Protein AF-A0A7S2RBJ2-F1 (afdb_monomer_lite)

Secondary structure (DSSP, 8-state):
---EEEE-SS-GGG--GGGGTT--EEEEE-GGGSEEEEEEEPSS-TTSEEEE--HHHHHHHSTT--TTT--EEES-GGGGTTS-GGGEEE-PPP-TTS-TTS---SB-TTSPBP-

Sequence (115 aa):
HYEVAVWSCGKAVNMEMDLFDGRRLAAVLHQDHSTSLWPRRSVVSAEKPLFLKELTKLWTLLPSYNAKNTMLIDNHEEKFERNPPEACLVVPTWDTAMPRAEKDTCLAPDGELRK

InterPro domains:
  IPR004274 FCP1 homology domain [PF03031] (2-107)
  IPR023214 HAD superfamily [G3DSA:3.40.50.1000] (1-115)

Structure (mmCIF, N/CA/C/O backbone):
data_AF-A0A7S2RBJ2-F1
#
_entry.id   AF-A0A7S2RBJ2-F1
#
loop_
_atom_site.group_PDB
_atom_site.id
_atom_site.type_symbol
_atom_site.label_atom_id
_atom_site.label_alt_id
_atom_site.label_comp_id
_atom_site.label_asym_id
_atom_site.label_entity_id
_atom_site.label_seq_id
_atom_site.pdbx_PDB_ins_code
_atom_site.Cartn_x
_atom_site.Cartn_y
_atom_site.Cartn_z
_atom_site.occupancy
_atom_site.B_iso_or_equiv
_atom_site.auth_seq_id
_atom_site.auth_comp_id
_atom_site.auth_asym_id
_atom_site.auth_atom_id
_atom_site.pdbx_PDB_model_num
ATOM 1 N N . HIS A 1 1 ? -3.186 -6.086 18.206 1.00 80.31 1 HIS A N 1
ATOM 2 C CA . HIS A 1 1 ? -4.001 -6.650 17.110 1.00 80.31 1 HIS A CA 1
ATOM 3 C C . HIS A 1 1 ? -4.127 -5.596 16.018 1.00 80.31 1 HIS A C 1
ATOM 5 O O . HIS A 1 1 ? -4.264 -4.432 16.373 1.00 80.31 1 HIS A O 1
ATOM 11 N N . TYR A 1 2 ? -4.021 -5.984 14.743 1.00 90.38 2 TYR A N 1
ATOM 12 C CA . TYR A 1 2 ? -4.114 -5.086 13.582 1.00 90.38 2 TYR A CA 1
ATOM 13 C C . TYR A 1 2 ? -5.329 -5.451 12.728 1.00 90.38 2 TYR A C 1
ATOM 15 O O . TYR A 1 2 ? -5.651 -6.631 12.592 1.00 90.38 2 TYR A O 1
ATOM 23 N N . GLU A 1 3 ? -5.960 -4.449 12.124 1.00 94.31 3 GLU A N 1
ATOM 24 C CA . GLU A 1 3 ? -6.812 -4.654 10.953 1.00 94.31 3 GLU A CA 1
ATOM 25 C C . GLU A 1 3 ? -5.920 -4.762 9.712 1.00 94.31 3 GLU A C 1
ATOM 27 O O . GLU A 1 3 ? -4.898 -4.082 9.613 1.00 94.31 3 GLU A O 1
ATOM 32 N N . VAL A 1 4 ? -6.272 -5.651 8.782 1.00 93.69 4 VAL A N 1
ATOM 33 C CA . VAL A 1 4 ? -5.403 -5.994 7.649 1.00 93.69 4 VAL A CA 1
ATOM 34 C C . VAL A 1 4 ? -5.945 -5.372 6.373 1.00 93.69 4 VAL A C 1
ATOM 36 O O . VAL A 1 4 ? -7.112 -5.552 6.035 1.00 93.69 4 VAL A O 1
ATOM 39 N N . ALA A 1 5 ? -5.085 -4.675 5.641 1.00 96.12 5 ALA A N 1
ATOM 40 C CA . ALA A 1 5 ? -5.342 -4.234 4.278 1.00 96.12 5 ALA A CA 1
ATOM 41 C C . ALA A 1 5 ? -4.305 -4.851 3.338 1.00 96.12 5 ALA A C 1
ATOM 43 O O . ALA A 1 5 ? -3.157 -5.074 3.720 1.00 96.12 5 ALA A O 1
ATOM 44 N N . VAL A 1 6 ? -4.709 -5.100 2.097 1.00 96.12 6 VAL A N 1
ATOM 45 C CA . VAL A 1 6 ? -3.818 -5.574 1.035 1.00 96.12 6 VAL A CA 1
ATOM 46 C C . VAL A 1 6 ? -3.576 -4.438 0.062 1.00 96.12 6 VAL A C 1
ATOM 48 O O . VAL A 1 6 ? -4.519 -3.779 -0.362 1.00 96.12 6 VAL A O 1
ATOM 51 N N . TRP A 1 7 ? -2.318 -4.232 -0.323 1.00 97.25 7 TRP A N 1
ATOM 52 C CA . TRP A 1 7 ? -1.954 -3.275 -1.361 1.00 97.25 7 TRP A CA 1
ATOM 53 C C . TRP A 1 7 ? -0.995 -3.921 -2.353 1.00 97.25 7 TRP A C 1
ATOM 55 O O . TRP A 1 7 ? 0.180 -4.107 -2.048 1.00 97.25 7 TRP A O 1
ATOM 65 N N . SER A 1 8 ? -1.477 -4.253 -3.549 1.00 94.12 8 SER A N 1
ATOM 66 C CA . SER A 1 8 ? -0.657 -4.828 -4.619 1.00 94.12 8 SER A CA 1
ATOM 67 C C . SER A 1 8 ? -0.082 -3.752 -5.543 1.00 94.12 8 SER A C 1
ATOM 69 O O . SER A 1 8 ? -0.732 -2.747 -5.825 1.00 94.12 8 SER A O 1
ATOM 71 N N . CYS A 1 9 ? 1.130 -3.979 -6.058 1.00 90.50 9 CYS A N 1
ATOM 72 C CA . CYS A 1 9 ? 1.659 -3.224 -7.203 1.00 90.50 9 CYS A CA 1
ATOM 73 C C . CYS A 1 9 ? 1.088 -3.728 -8.541 1.00 90.50 9 CYS A C 1
ATOM 75 O O . CYS A 1 9 ? 1.344 -3.124 -9.578 1.00 90.50 9 CYS A O 1
ATOM 77 N N . GLY A 1 10 ? 0.355 -4.844 -8.535 1.00 90.56 10 GLY A N 1
ATOM 78 C CA . GLY A 1 10 ? -0.363 -5.363 -9.692 1.00 90.56 10 GLY A CA 1
ATOM 79 C C . GLY A 1 10 ? -1.716 -4.681 -9.892 1.00 90.56 10 GLY A C 1
ATOM 80 O O . GLY A 1 10 ? -2.230 -3.987 -9.014 1.00 90.56 10 GLY A O 1
ATOM 81 N N . LYS A 1 11 ? -2.308 -4.896 -11.068 1.00 92.75 11 LYS A N 1
ATOM 82 C CA . LYS A 1 11 ? -3.694 -4.503 -11.353 1.00 92.75 11 LYS A CA 1
ATOM 83 C C . LYS A 1 11 ? -4.663 -5.380 -10.560 1.00 92.75 11 LYS A C 1
ATOM 85 O O . LYS A 1 11 ? -4.346 -6.537 -10.298 1.00 92.75 11 LYS A O 1
ATOM 90 N N . ALA A 1 12 ? -5.859 -4.863 -10.277 1.00 94.31 12 ALA A N 1
ATOM 91 C CA . ALA A 1 12 ? -6.902 -5.595 -9.551 1.00 94.31 12 ALA A CA 1
ATOM 92 C C . ALA A 1 12 ? -7.197 -6.980 -10.156 1.00 94.31 12 ALA A C 1
ATOM 94 O O . ALA A 1 12 ? -7.302 -7.961 -9.434 1.00 94.31 12 ALA A O 1
ATOM 95 N N . VAL A 1 13 ? -7.237 -7.074 -11.490 1.00 93.75 13 VAL A N 1
ATOM 96 C CA . VAL A 1 13 ? -7.496 -8.328 -12.226 1.00 93.75 13 VAL A CA 1
ATOM 97 C C . VAL A 1 13 ? -6.432 -9.414 -12.032 1.00 93.75 13 VAL A C 1
ATOM 99 O O . VAL A 1 13 ? -6.694 -10.567 -12.342 1.00 93.75 13 VAL A O 1
ATOM 102 N N . ASN A 1 14 ? -5.243 -9.057 -11.538 1.00 93.19 14 ASN A N 1
ATOM 103 C CA . ASN A 1 14 ? -4.145 -9.994 -11.290 1.00 93.19 14 ASN A CA 1
ATOM 104 C C . ASN A 1 14 ? -4.039 -10.388 -9.808 1.00 93.19 14 ASN A C 1
ATOM 106 O O . ASN A 1 14 ? -3.065 -1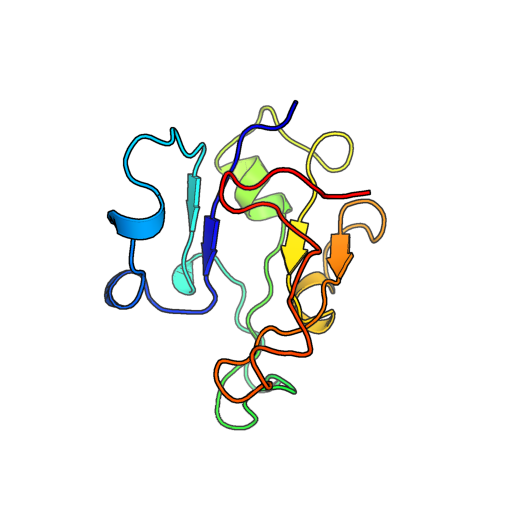1.028 -9.426 1.00 93.19 14 ASN A O 1
ATOM 110 N N . MET A 1 15 ? -4.952 -9.924 -8.953 1.00 93.19 15 MET A N 1
ATOM 111 C CA . MET A 1 15 ? -4.924 -10.235 -7.526 1.00 93.19 15 MET A CA 1
ATOM 112 C C . MET A 1 15 ? -5.729 -11.508 -7.253 1.00 93.19 15 MET A C 1
ATOM 114 O O . MET A 1 15 ? -6.927 -11.556 -7.523 1.00 93.19 15 MET A O 1
ATOM 118 N N . GLU A 1 16 ? -5.068 -12.512 -6.683 1.00 92.19 16 GLU A N 1
ATOM 119 C CA . GLU A 1 16 ? -5.668 -13.762 -6.197 1.00 92.19 16 GLU A CA 1
ATOM 120 C C . GLU A 1 16 ? -6.337 -13.506 -4.836 1.00 92.19 16 GLU A C 1
ATOM 122 O O . GLU A 1 16 ? -5.716 -13.599 -3.776 1.00 92.19 16 GLU A O 1
ATOM 127 N N . MET A 1 17 ? -7.588 -13.037 -4.867 1.00 91.94 17 MET A N 1
ATOM 128 C CA . MET A 1 17 ? -8.313 -12.611 -3.659 1.00 91.94 17 MET A CA 1
ATOM 129 C C . MET A 1 17 ? -8.817 -13.769 -2.795 1.00 91.94 17 MET A C 1
ATOM 131 O O . MET A 1 17 ? -9.046 -13.575 -1.603 1.00 91.94 17 MET A O 1
ATOM 135 N N . ASP A 1 18 ? -8.940 -14.956 -3.378 1.00 92.25 18 ASP A N 1
ATOM 136 C CA . ASP A 1 18 ? -9.251 -16.223 -2.715 1.00 92.25 18 ASP A CA 1
ATOM 137 C C . ASP A 1 18 ? -8.222 -16.592 -1.632 1.00 92.25 18 ASP A C 1
ATOM 139 O O . ASP A 1 18 ? -8.566 -17.220 -0.631 1.00 92.25 18 ASP A O 1
ATOM 143 N N . LEU A 1 19 ? -6.982 -16.094 -1.738 1.00 85.81 19 LEU A N 1
ATOM 144 C CA . LEU A 1 19 ? -5.968 -16.198 -0.678 1.00 85.81 19 LEU A CA 1
ATOM 145 C C . LEU A 1 19 ? -6.396 -15.545 0.652 1.00 85.81 19 LEU A C 1
ATOM 147 O O . LEU A 1 19 ? -5.811 -15.825 1.702 1.00 85.81 19 LEU A O 1
ATOM 151 N N . PHE A 1 20 ? -7.400 -14.667 0.624 1.00 87.94 20 PHE A N 1
ATOM 152 C CA . PHE A 1 20 ? -7.928 -13.965 1.793 1.00 87.94 20 PHE A CA 1
ATOM 153 C C . PHE A 1 20 ? -9.326 -14.446 2.202 1.00 87.94 20 PHE A C 1
ATOM 155 O O . PHE A 1 20 ? -9.960 -13.805 3.045 1.00 87.94 20 PHE A O 1
ATOM 162 N N . ASP A 1 21 ? -9.808 -15.566 1.657 1.00 88.69 21 ASP A N 1
ATOM 163 C CA . ASP A 1 21 ? -11.122 -16.113 1.989 1.00 88.69 21 ASP A CA 1
ATOM 164 C C . ASP A 1 21 ? -11.290 -16.330 3.502 1.00 88.69 21 ASP A C 1
ATOM 166 O O . ASP A 1 21 ? -10.401 -16.800 4.216 1.00 88.69 21 ASP A O 1
ATOM 170 N N . GLY A 1 22 ? -12.452 -15.926 4.020 1.00 87.62 22 GLY A N 1
ATOM 171 C CA . GLY A 1 22 ? -12.756 -15.970 5.454 1.00 87.62 22 GLY A CA 1
ATOM 172 C C . GLY A 1 22 ? -12.070 -14.885 6.296 1.00 87.62 22 GLY A C 1
ATOM 173 O O . GLY A 1 22 ? -12.329 -14.807 7.498 1.00 87.62 22 GLY A O 1
ATOM 174 N N . ARG A 1 23 ? -11.241 -14.012 5.703 1.00 87.75 23 ARG A N 1
ATOM 175 C CA . ARG A 1 23 ? -10.630 -12.866 6.392 1.00 87.75 23 ARG A CA 1
ATOM 176 C C . ARG A 1 23 ? -11.361 -11.570 6.049 1.00 87.75 23 ARG A C 1
ATOM 178 O O . ARG A 1 23 ? -11.688 -11.290 4.900 1.00 87.75 23 ARG A O 1
ATOM 185 N N . ARG A 1 24 ? -11.580 -10.726 7.059 1.00 91.69 24 ARG A N 1
ATOM 186 C CA . ARG A 1 24 ? -12.113 -9.373 6.863 1.00 91.69 24 ARG A CA 1
ATOM 187 C C . ARG A 1 24 ? -10.962 -8.406 6.592 1.00 91.69 24 ARG A C 1
ATOM 189 O O . ARG A 1 24 ? -10.214 -8.079 7.510 1.00 91.69 24 ARG A O 1
ATOM 196 N N . LEU A 1 25 ? -10.845 -7.945 5.349 1.00 94.69 25 LEU A N 1
ATOM 197 C CA . LEU A 1 25 ? -9.887 -6.908 4.967 1.00 94.69 25 LEU A CA 1
ATOM 198 C C . LEU A 1 25 ? -10.491 -5.512 5.167 1.00 94.69 25 LEU A C 1
ATOM 200 O O . LEU A 1 25 ? -11.632 -5.265 4.782 1.00 94.69 25 LEU A O 1
ATOM 204 N N . ALA A 1 26 ? -9.718 -4.596 5.747 1.00 96.19 26 ALA A N 1
ATOM 205 C CA . ALA A 1 26 ? -10.095 -3.192 5.911 1.00 96.19 26 ALA A CA 1
ATOM 206 C C . ALA A 1 26 ? -10.075 -2.428 4.576 1.00 96.19 26 ALA A C 1
ATOM 208 O O . ALA A 1 26 ? -10.885 -1.529 4.365 1.00 96.19 26 ALA A O 1
ATOM 209 N N . ALA A 1 27 ? -9.168 -2.799 3.667 1.00 96.75 27 ALA A N 1
ATOM 210 C CA . ALA A 1 27 ? -9.104 -2.277 2.305 1.00 96.75 27 ALA A CA 1
ATOM 211 C C . ALA A 1 27 ? -8.394 -3.256 1.360 1.00 96.75 27 ALA A C 1
ATOM 213 O O . ALA A 1 27 ? -7.533 -4.038 1.774 1.00 96.75 27 ALA A O 1
ATOM 214 N N . VAL A 1 28 ? -8.732 -3.154 0.073 1.00 96.88 28 VAL A N 1
ATOM 215 C CA . VAL A 1 28 ? -8.051 -3.840 -1.030 1.00 96.88 28 VAL A CA 1
ATOM 216 C C . VAL A 1 28 ? -7.605 -2.777 -2.026 1.00 96.88 28 VAL A C 1
ATOM 218 O O . VAL A 1 28 ? -8.423 -2.133 -2.676 1.00 96.88 28 VAL A O 1
ATOM 221 N N . LEU A 1 29 ? -6.297 -2.572 -2.113 1.00 97.75 29 LEU A N 1
ATOM 222 C CA . LEU A 1 29 ? -5.654 -1.580 -2.960 1.00 97.75 29 LEU A CA 1
ATOM 223 C C . LEU A 1 29 ? -4.813 -2.289 -4.025 1.00 97.75 29 LEU A C 1
ATOM 225 O O . LEU A 1 29 ? -4.189 -3.326 -3.795 1.00 97.75 29 LEU A O 1
ATOM 229 N N . HIS A 1 30 ? -4.772 -1.689 -5.202 1.00 96.56 30 HIS A N 1
ATOM 230 C CA . HIS A 1 30 ? -4.016 -2.158 -6.363 1.00 96.56 30 HIS A CA 1
ATOM 231 C C . HIS A 1 30 ? -3.191 -1.009 -6.949 1.00 96.56 30 HIS A C 1
ATOM 233 O O . HIS A 1 30 ? -3.213 0.108 -6.428 1.00 96.56 30 HIS A O 1
ATOM 239 N N . GLN A 1 31 ? -2.491 -1.266 -8.053 1.00 95.00 31 GLN A N 1
ATOM 240 C CA . GLN A 1 31 ? -1.579 -0.324 -8.706 1.00 95.00 31 GLN A CA 1
ATOM 241 C C . GLN A 1 31 ? -2.158 1.088 -8.903 1.00 95.00 31 GLN A C 1
ATOM 243 O O . GLN A 1 31 ? -1.439 2.065 -8.727 1.00 95.00 31 GLN A O 1
ATOM 248 N N . ASP A 1 32 ? -3.446 1.217 -9.232 1.00 95.81 32 ASP A N 1
ATOM 249 C CA . ASP A 1 32 ? -4.070 2.521 -9.522 1.00 95.81 32 ASP A CA 1
ATOM 250 C C . ASP A 1 32 ? -4.228 3.406 -8.275 1.00 95.81 32 ASP A C 1
ATOM 252 O O . ASP A 1 32 ? -4.421 4.613 -8.381 1.00 95.81 32 ASP A O 1
ATOM 256 N N . HIS A 1 33 ? -4.085 2.824 -7.082 1.00 97.38 33 HIS A N 1
ATOM 257 C CA . HIS A 1 33 ? -4.027 3.567 -5.825 1.00 97.38 33 HIS A CA 1
ATOM 258 C C . HIS A 1 33 ? -2.606 4.074 -5.525 1.00 97.38 33 HIS A C 1
ATOM 260 O O . HIS A 1 33 ? -2.415 4.986 -4.718 1.00 97.38 33 HIS A O 1
ATOM 266 N N . SER A 1 34 ? -1.583 3.525 -6.181 1.00 96.69 34 SER A N 1
ATOM 267 C CA . SER A 1 34 ? -0.189 3.934 -6.016 1.00 96.69 34 SER A CA 1
ATOM 268 C C . SER A 1 34 ? 0.145 5.206 -6.797 1.00 96.69 34 SER A C 1
ATOM 270 O O . SER A 1 34 ? -0.578 5.626 -7.696 1.00 96.69 34 SER A O 1
ATOM 272 N N . THR A 1 35 ? 1.248 5.864 -6.442 1.00 96.88 35 THR A N 1
ATOM 273 C CA . THR A 1 35 ? 1.788 6.979 -7.237 1.00 96.88 35 THR A CA 1
ATOM 274 C C . THR A 1 35 ? 2.854 6.455 -8.174 1.00 96.88 35 THR A C 1
ATOM 276 O O . THR A 1 35 ? 3.887 5.962 -7.724 1.00 96.88 35 THR A O 1
ATOM 279 N N . SER A 1 36 ? 2.599 6.561 -9.477 1.00 95.56 36 SER A N 1
ATOM 280 C CA . SER A 1 36 ? 3.611 6.269 -10.487 1.00 95.56 36 SER A CA 1
ATOM 281 C C . SER A 1 36 ? 4.662 7.368 -10.498 1.00 95.56 36 SER A C 1
ATOM 283 O O . SER A 1 36 ? 4.327 8.551 -10.538 1.00 95.56 36 SER A O 1
ATOM 285 N N . LEU A 1 37 ? 5.928 6.971 -10.499 1.00 95.06 37 LEU A N 1
ATOM 286 C CA . LEU A 1 37 ? 7.061 7.881 -10.617 1.00 95.06 37 LEU A CA 1
ATOM 287 C C . LEU A 1 37 ? 7.757 7.787 -11.967 1.0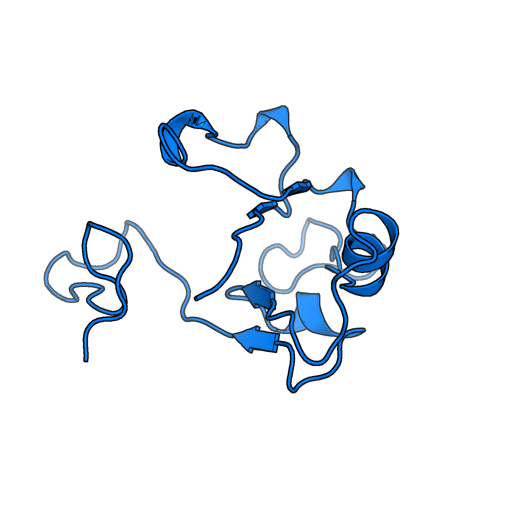0 95.06 37 LEU A C 1
ATOM 289 O O . LEU A 1 37 ? 8.925 8.155 -12.072 1.00 95.06 37 LEU A O 1
ATOM 293 N N . TRP A 1 38 ? 7.058 7.305 -12.999 1.00 92.06 38 TRP A N 1
ATOM 294 C CA . TRP A 1 38 ? 7.577 7.326 -14.363 1.00 92.06 38 TRP A CA 1
ATOM 295 C C . TRP A 1 38 ? 8.156 8.720 -14.694 1.00 92.06 38 TRP A C 1
ATOM 297 O O . TRP A 1 38 ? 7.470 9.719 -14.467 1.00 92.06 38 TRP A O 1
ATOM 307 N N . PRO A 1 39 ? 9.407 8.816 -15.190 1.00 93.81 39 PRO A N 1
ATOM 308 C CA . PRO A 1 39 ? 10.224 7.756 -15.795 1.00 93.81 39 PRO A CA 1
ATOM 309 C C . PRO A 1 39 ? 11.094 6.913 -14.846 1.00 93.81 39 PRO A C 1
ATOM 311 O O . PRO A 1 39 ? 11.820 6.038 -15.317 1.00 93.81 39 PRO A O 1
ATOM 314 N N . ARG A 1 40 ? 11.041 7.130 -13.527 1.00 94.56 40 ARG A N 1
ATOM 315 C CA . ARG A 1 40 ? 11.769 6.298 -12.560 1.00 94.56 40 ARG A CA 1
ATOM 316 C C . ARG A 1 40 ? 11.197 4.878 -12.554 1.00 94.56 40 ARG A C 1
ATOM 318 O O . ARG A 1 40 ? 9.985 4.680 -12.430 1.00 94.56 40 ARG A O 1
ATOM 325 N N . ARG A 1 41 ? 12.082 3.898 -12.715 1.00 92.81 41 ARG A N 1
ATOM 326 C CA . ARG A 1 41 ? 11.763 2.467 -12.828 1.00 92.81 41 ARG A CA 1
ATOM 327 C C . ARG A 1 41 ? 11.992 1.763 -11.492 1.00 92.81 41 ARG A C 1
ATOM 329 O O . ARG A 1 41 ? 12.785 2.242 -10.687 1.00 92.81 41 ARG A O 1
ATOM 336 N N . SER A 1 42 ? 11.292 0.654 -11.268 1.00 87.75 42 SER A N 1
ATOM 337 C CA . SER A 1 42 ? 11.514 -0.200 -10.093 1.00 87.75 42 SER A CA 1
ATOM 338 C C . SER A 1 42 ? 12.848 -0.938 -10.208 1.00 87.75 42 SER A C 1
ATOM 340 O O . SER A 1 42 ? 13.173 -1.441 -11.286 1.00 87.75 42 SER A O 1
ATOM 342 N N . VAL A 1 43 ? 13.583 -1.077 -9.100 1.00 85.88 43 VAL A N 1
ATOM 343 C CA . VAL A 1 43 ? 14.816 -1.894 -9.059 1.00 85.88 43 VAL A CA 1
ATOM 344 C C . VAL A 1 43 ? 14.557 -3.380 -9.327 1.00 85.88 43 VAL A C 1
ATOM 346 O O . VAL A 1 43 ? 15.451 -4.104 -9.750 1.00 85.88 43 VAL A O 1
ATOM 349 N N . VAL A 1 44 ? 13.322 -3.832 -9.113 1.00 81.19 44 VAL A N 1
ATOM 350 C CA . VAL A 1 44 ? 12.885 -5.231 -9.252 1.00 81.19 44 VAL A CA 1
ATOM 351 C C . VAL A 1 44 ? 12.494 -5.553 -10.688 1.00 81.19 44 VAL A C 1
ATOM 353 O O . VAL A 1 44 ? 12.613 -6.681 -11.154 1.00 81.19 44 VAL A O 1
ATOM 356 N N . SER A 1 45 ? 11.986 -4.551 -11.400 1.00 83.88 45 SER A N 1
ATOM 357 C CA . SER A 1 45 ? 11.526 -4.681 -12.774 1.00 83.88 45 SER A CA 1
ATOM 358 C C . SER A 1 45 ? 11.836 -3.390 -13.509 1.00 83.88 45 SER A C 1
ATOM 360 O O . SER A 1 45 ? 10.983 -2.507 -13.604 1.00 83.88 45 SER A O 1
ATOM 362 N N . ALA A 1 46 ? 13.038 -3.316 -14.081 1.00 86.81 46 ALA A N 1
ATOM 363 C CA . ALA A 1 46 ? 13.521 -2.138 -14.797 1.00 86.81 46 ALA A CA 1
ATOM 364 C C . ALA A 1 46 ? 12.617 -1.716 -15.973 1.00 86.81 46 ALA A C 1
ATOM 366 O O . ALA A 1 46 ? 12.666 -0.568 -16.397 1.00 86.81 46 ALA A O 1
ATOM 367 N N . GLU A 1 47 ? 11.760 -2.599 -16.488 1.00 87.69 47 GLU A N 1
ATOM 368 C CA . GLU A 1 47 ? 10.794 -2.269 -17.548 1.00 87.69 47 GLU A CA 1
ATOM 369 C C . GLU A 1 47 ? 9.491 -1.635 -17.041 1.00 87.69 47 GLU A C 1
ATOM 371 O O . GLU A 1 47 ? 8.653 -1.208 -17.834 1.00 87.69 47 GLU A O 1
ATOM 376 N N . LYS A 1 48 ? 9.285 -1.571 -15.721 1.00 87.75 48 LYS A N 1
ATOM 377 C CA . LYS A 1 48 ? 8.052 -1.059 -15.114 1.00 87.75 48 LYS A CA 1
ATOM 378 C C . LYS A 1 48 ? 8.317 0.244 -14.357 1.00 87.75 48 LYS A C 1
ATOM 380 O O . LYS A 1 48 ? 9.376 0.385 -13.738 1.00 87.75 48 LYS A O 1
ATOM 385 N N . PRO A 1 49 ? 7.356 1.188 -14.352 1.00 92.56 49 PRO A N 1
ATOM 386 C CA . PRO A 1 49 ? 7.426 2.347 -13.473 1.00 92.56 49 PRO A CA 1
ATOM 387 C C . PRO A 1 49 ? 7.540 1.923 -12.010 1.00 92.56 49 PRO A C 1
ATOM 389 O O . PRO A 1 49 ? 6.947 0.924 -11.596 1.00 92.56 49 PRO A O 1
ATOM 392 N N . LEU A 1 50 ? 8.243 2.719 -11.212 1.00 94.38 50 LEU A N 1
ATOM 393 C CA . LEU A 1 50 ? 8.153 2.608 -9.765 1.00 94.38 50 LEU A CA 1
ATOM 394 C C . LEU A 1 50 ? 6.798 3.147 -9.294 1.00 94.38 50 LEU A C 1
ATOM 396 O O . LEU A 1 50 ? 6.411 4.267 -9.634 1.00 94.38 50 LEU A O 1
ATOM 400 N N . PHE A 1 51 ? 6.101 2.350 -8.490 1.00 95.88 51 PHE A N 1
ATOM 401 C CA . PHE A 1 51 ? 4.830 2.698 -7.869 1.00 95.88 51 PHE A CA 1
ATOM 402 C C . PHE A 1 51 ? 5.001 2.809 -6.355 1.00 95.88 51 PHE A C 1
ATOM 404 O O . PHE A 1 51 ? 5.257 1.810 -5.684 1.00 95.88 51 PHE A O 1
ATOM 411 N N . LEU A 1 52 ? 4.832 4.017 -5.818 1.00 96.94 52 LEU A N 1
ATOM 412 C CA . LEU A 1 52 ? 4.878 4.254 -4.377 1.00 96.94 52 LEU A CA 1
ATOM 413 C C . LEU A 1 52 ? 3.550 3.915 -3.703 1.00 96.94 52 LEU A C 1
ATOM 415 O O . LEU A 1 52 ? 2.475 4.170 -4.255 1.00 96.94 52 LEU A O 1
ATOM 419 N N . LYS A 1 53 ? 3.632 3.409 -2.472 1.00 97.62 53 LYS A N 1
ATOM 420 C CA . LYS A 1 53 ? 2.480 3.127 -1.611 1.00 97.62 53 LYS A CA 1
ATOM 421 C C . LYS A 1 53 ? 2.416 4.156 -0.487 1.00 97.62 53 LYS A C 1
ATOM 423 O O . LYS A 1 53 ? 2.870 3.907 0.622 1.00 97.62 53 LYS A O 1
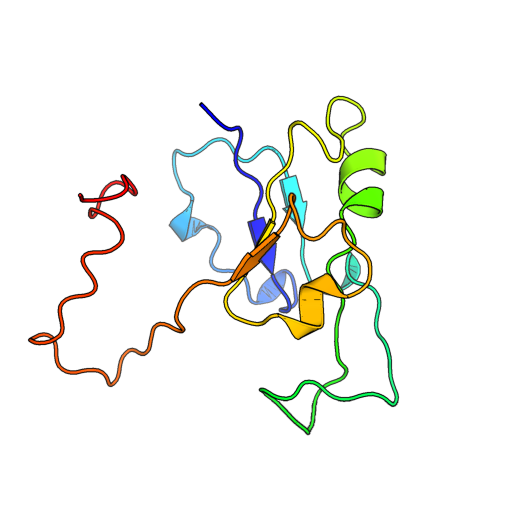ATOM 428 N N . GLU A 1 54 ? 1.903 5.340 -0.796 1.00 97.75 54 GLU A N 1
ATOM 429 C CA . GLU A 1 54 ? 1.790 6.443 0.165 1.00 97.75 54 GLU A CA 1
ATOM 430 C C . GLU A 1 54 ? 0.650 6.185 1.162 1.00 97.75 54 GLU A C 1
ATOM 432 O O . GLU A 1 54 ? -0.525 6.201 0.791 1.00 97.75 54 GLU A O 1
ATOM 437 N N . LEU A 1 55 ? 0.981 5.986 2.440 1.00 97.69 55 LEU A N 1
ATOM 438 C CA . LEU A 1 55 ? 0.010 5.718 3.505 1.00 97.69 55 LEU A CA 1
ATOM 439 C C . LEU A 1 55 ? -1.003 6.853 3.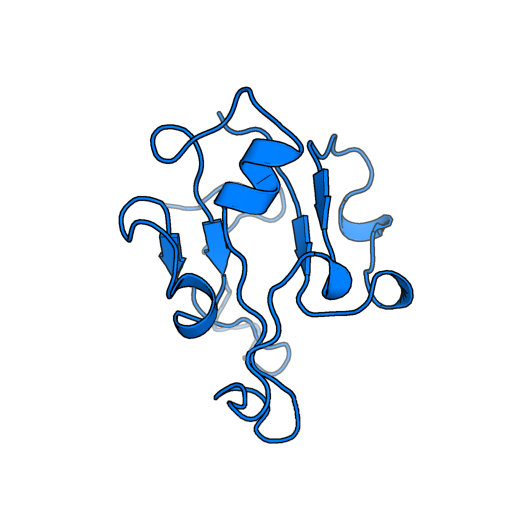689 1.00 97.69 55 LEU A C 1
ATOM 441 O O . LEU A 1 55 ? -2.140 6.598 4.071 1.00 97.69 55 LEU A O 1
ATOM 445 N N . THR A 1 56 ? -0.657 8.088 3.327 1.00 97.44 56 THR A N 1
ATOM 446 C CA . THR A 1 56 ? -1.599 9.219 3.316 1.00 97.44 56 THR A CA 1
ATOM 447 C C . THR A 1 56 ? -2.820 8.968 2.425 1.00 97.44 56 THR A C 1
ATOM 449 O O . THR A 1 56 ? -3.924 9.410 2.754 1.00 97.44 56 THR A O 1
ATOM 452 N N . LYS A 1 57 ? -2.670 8.203 1.335 1.00 97.25 57 LYS A N 1
ATOM 453 C CA . LYS A 1 57 ? -3.799 7.790 0.488 1.00 97.25 57 LYS A CA 1
ATOM 454 C C . LYS A 1 57 ? -4.697 6.779 1.195 1.00 97.25 57 LYS A C 1
ATOM 456 O O . LYS A 1 57 ? -5.916 6.906 1.126 1.00 97.25 57 LYS A O 1
ATOM 461 N N . LEU A 1 58 ? -4.108 5.824 1.919 1.00 97.19 58 LEU A N 1
ATOM 462 C CA . LEU A 1 58 ? -4.864 4.894 2.762 1.00 97.19 58 LEU A CA 1
ATOM 463 C C . LEU A 1 58 ? -5.626 5.656 3.851 1.00 97.19 58 LEU A C 1
ATOM 465 O O . LEU A 1 58 ? -6.809 5.406 4.042 1.00 97.19 58 LEU A O 1
ATOM 469 N N . TRP A 1 59 ? -4.988 6.618 4.518 1.00 97.25 59 TRP A N 1
ATOM 470 C CA . TRP A 1 59 ? -5.614 7.414 5.580 1.00 97.25 59 TRP A CA 1
ATOM 471 C C . TRP A 1 59 ? -6.735 8.320 5.064 1.00 97.25 59 TRP A C 1
ATOM 473 O O . TRP A 1 59 ? -7.662 8.632 5.799 1.00 97.25 59 TRP A O 1
ATOM 483 N N . THR A 1 60 ? -6.701 8.705 3.788 1.00 97.12 60 THR A N 1
ATOM 484 C CA . THR A 1 60 ? -7.823 9.416 3.155 1.00 97.12 60 THR A CA 1
ATOM 485 C C . THR A 1 60 ? -9.035 8.493 2.977 1.00 97.12 60 THR A C 1
ATOM 487 O O . THR A 1 60 ? -10.168 8.915 3.193 1.00 97.12 60 THR A O 1
ATOM 490 N N . LEU A 1 61 ? -8.808 7.224 2.619 1.00 96.50 61 LEU A N 1
ATOM 491 C CA . LEU A 1 61 ? -9.868 6.216 2.484 1.00 96.50 61 LEU A CA 1
ATOM 492 C C . LEU A 1 61 ? -10.375 5.714 3.843 1.00 96.50 61 LEU A C 1
ATOM 494 O O . LEU A 1 61 ? -11.557 5.412 3.987 1.00 96.50 61 LEU A O 1
ATOM 498 N N . LEU A 1 62 ? -9.485 5.634 4.832 1.00 96.69 62 LEU A N 1
ATOM 499 C CA . LEU A 1 62 ? -9.749 5.134 6.175 1.00 96.69 62 LEU A CA 1
ATOM 500 C C . LEU A 1 62 ? -9.238 6.146 7.229 1.00 96.69 62 LEU A C 1
ATOM 502 O O . LEU A 1 62 ? -8.146 5.976 7.780 1.00 96.69 62 LEU A O 1
ATOM 506 N N . PRO A 1 63 ? -10.021 7.195 7.549 1.00 96.19 63 PRO A N 1
ATOM 507 C CA . PRO A 1 63 ? -9.566 8.328 8.372 1.00 96.19 63 PRO A CA 1
ATOM 508 C C . PRO A 1 63 ? -9.220 8.007 9.830 1.00 96.19 63 PRO A C 1
ATOM 510 O O . PRO A 1 63 ? -8.635 8.835 10.526 1.00 96.19 63 PRO A O 1
ATOM 513 N N . SER A 1 64 ? -9.579 6.820 10.320 1.00 97.00 64 SER A N 1
ATOM 514 C CA . SER A 1 64 ? -9.228 6.358 11.668 1.00 97.00 64 SER A CA 1
ATOM 515 C C . SER A 1 64 ? -7.753 5.951 11.807 1.00 97.00 64 SER A C 1
ATOM 517 O O . SER A 1 64 ? -7.279 5.749 12.930 1.00 97.00 64 SER A O 1
ATOM 519 N N . TYR A 1 65 ? -7.015 5.848 10.698 1.00 97.38 65 TYR A N 1
ATOM 520 C CA . TYR A 1 65 ? -5.605 5.467 10.694 1.00 97.38 65 TYR A CA 1
ATOM 521 C C . TYR A 1 65 ? -4.670 6.643 10.396 1.00 97.38 65 TYR A C 1
ATOM 523 O O . TYR A 1 65 ? -5.045 7.641 9.787 1.00 97.38 65 TYR A O 1
ATOM 531 N N . ASN A 1 66 ? -3.437 6.527 10.878 1.00 96.88 66 ASN A N 1
ATOM 532 C CA . ASN A 1 66 ? -2.357 7.496 10.747 1.00 96.88 66 ASN A CA 1
ATOM 533 C C . ASN A 1 66 ? -0.990 6.817 10.976 1.00 96.88 66 ASN A C 1
ATOM 535 O O . ASN A 1 66 ? -0.905 5.612 11.217 1.00 96.88 66 ASN A O 1
ATOM 539 N N . ALA A 1 67 ? 0.088 7.603 10.952 1.00 95.69 67 ALA A N 1
ATOM 540 C CA . ALA A 1 67 ? 1.462 7.119 11.112 1.00 95.69 67 ALA A CA 1
ATOM 541 C C . ALA A 1 67 ? 1.721 6.331 12.410 1.00 95.69 67 ALA A C 1
ATOM 543 O O . ALA A 1 67 ? 2.625 5.508 12.448 1.00 95.69 67 ALA A O 1
ATOM 544 N N . LYS A 1 68 ? 0.944 6.561 13.477 1.00 95.62 68 LYS A N 1
ATOM 545 C CA . LYS A 1 68 ? 1.158 5.927 14.788 1.00 95.62 68 LYS A CA 1
ATOM 546 C C . LYS A 1 68 ? 0.451 4.582 14.947 1.00 95.62 68 LYS A C 1
ATOM 548 O O . LYS A 1 68 ? 0.748 3.862 15.894 1.00 95.62 68 LYS A O 1
ATOM 553 N N . ASN A 1 69 ? -0.518 4.269 14.088 1.00 96.50 69 ASN A N 1
ATOM 554 C CA . ASN A 1 69 ? -1.318 3.041 14.178 1.00 96.50 69 ASN A CA 1
ATOM 555 C C . ASN A 1 69 ? -1.384 2.260 12.854 1.00 96.50 69 ASN A C 1
ATOM 557 O O . ASN A 1 69 ? -2.182 1.334 12.732 1.00 96.50 69 ASN A O 1
ATOM 561 N N . THR A 1 70 ? -0.550 2.626 11.880 1.00 97.44 70 THR A N 1
ATOM 562 C CA . THR A 1 70 ? -0.443 1.955 10.582 1.00 97.44 70 THR A CA 1
ATOM 563 C C . THR A 1 70 ? 0.976 1.459 10.388 1.00 97.44 70 THR A C 1
ATOM 565 O O . THR A 1 70 ? 1.919 2.207 10.625 1.00 97.44 70 THR A O 1
ATOM 568 N N . MET A 1 71 ? 1.120 0.231 9.899 1.00 97.06 71 MET A N 1
ATOM 569 C CA . MET A 1 71 ? 2.401 -0.315 9.468 1.00 97.06 71 MET A CA 1
ATOM 570 C C . MET A 1 71 ? 2.254 -0.855 8.046 1.00 97.06 71 MET A C 1
ATOM 572 O O . MET A 1 71 ? 1.364 -1.659 7.770 1.00 97.06 71 MET A O 1
ATOM 576 N N . LEU A 1 72 ? 3.106 -0.387 7.139 1.00 97.25 72 LEU A N 1
ATOM 577 C CA . LEU A 1 72 ? 3.219 -0.853 5.767 1.00 97.25 72 LEU A CA 1
ATOM 578 C C . LEU A 1 72 ? 4.328 -1.900 5.685 1.00 97.25 72 LEU A C 1
ATOM 580 O O . LEU A 1 72 ? 5.474 -1.623 6.025 1.00 97.25 72 LEU A O 1
ATOM 584 N N . ILE A 1 73 ? 3.979 -3.089 5.203 1.00 95.56 73 ILE A N 1
ATOM 585 C CA . ILE A 1 73 ? 4.903 -4.212 5.054 1.00 95.56 73 ILE A CA 1
ATOM 586 C C . ILE A 1 73 ? 5.052 -4.514 3.563 1.00 95.56 73 ILE A C 1
ATOM 588 O O . ILE A 1 73 ? 4.057 -4.697 2.861 1.00 95.56 73 ILE A O 1
ATOM 592 N N . ASP A 1 74 ? 6.285 -4.536 3.068 1.00 94.44 74 ASP A N 1
ATOM 593 C CA . ASP A 1 74 ? 6.611 -4.852 1.675 1.00 94.44 74 ASP A CA 1
ATOM 594 C C . ASP A 1 74 ? 8.067 -5.331 1.588 1.00 94.44 74 ASP A C 1
ATOM 596 O O . ASP A 1 74 ? 8.884 -5.025 2.450 1.00 94.44 74 ASP A O 1
ATOM 600 N N . ASN A 1 75 ? 8.411 -6.087 0.553 1.00 91.19 75 ASN A N 1
ATOM 601 C CA . ASN A 1 75 ? 9.755 -6.608 0.344 1.00 91.19 75 ASN A CA 1
ATOM 602 C C . ASN A 1 75 ? 10.697 -5.640 -0.400 1.00 91.19 75 ASN A C 1
ATOM 604 O O . ASN A 1 75 ? 11.863 -5.964 -0.621 1.00 91.19 75 ASN A O 1
ATOM 608 N N . HIS A 1 76 ? 10.216 -4.452 -0.785 1.00 91.31 76 HIS A N 1
ATOM 609 C CA . HIS A 1 76 ? 11.012 -3.455 -1.504 1.00 91.31 76 HIS A CA 1
ATOM 610 C C . HIS A 1 76 ? 10.910 -2.056 -0.885 1.00 91.31 76 HIS A C 1
ATOM 612 O O . HIS A 1 76 ? 9.889 -1.378 -1.007 1.00 91.31 76 HIS A O 1
ATOM 618 N N . GLU A 1 77 ? 12.019 -1.602 -0.294 1.00 93.44 77 GLU A N 1
ATOM 619 C CA . GLU A 1 77 ? 12.148 -0.313 0.403 1.00 93.44 77 GLU A CA 1
ATOM 620 C C . GLU A 1 77 ? 11.794 0.898 -0.475 1.00 93.44 77 GLU A C 1
ATOM 622 O O . GLU A 1 77 ? 11.179 1.850 -0.002 1.00 93.44 77 GLU A O 1
ATOM 627 N N . GLU A 1 78 ? 12.092 0.847 -1.779 1.00 93.75 78 GLU A N 1
ATOM 628 C CA . GLU A 1 78 ? 11.812 1.943 -2.724 1.00 93.75 78 GLU A CA 1
ATOM 629 C C . GLU A 1 78 ? 10.332 2.362 -2.762 1.00 93.75 78 GLU A C 1
ATOM 631 O O . GLU A 1 78 ? 10.010 3.489 -3.136 1.00 93.75 78 GLU A O 1
ATOM 636 N N . LYS A 1 79 ? 9.414 1.479 -2.354 1.00 93.00 79 LYS A N 1
ATOM 637 C CA . LYS A 1 79 ? 7.972 1.757 -2.316 1.00 93.00 79 LYS A CA 1
ATOM 638 C C . LYS A 1 79 ? 7.571 2.643 -1.134 1.00 93.00 79 LYS A C 1
ATOM 640 O O . LYS A 1 79 ? 6.459 3.179 -1.141 1.00 93.00 79 LYS A O 1
ATOM 645 N N . PHE A 1 80 ? 8.453 2.786 -0.144 1.00 95.56 80 PHE A N 1
ATOM 646 C CA . PHE A 1 80 ? 8.225 3.490 1.117 1.00 95.56 80 PHE A CA 1
ATOM 647 C C . PHE A 1 80 ? 8.683 4.945 1.114 1.00 95.56 80 PHE A C 1
ATOM 649 O O . PHE A 1 80 ? 8.437 5.631 2.095 1.00 95.56 80 PHE A O 1
ATOM 656 N N . GLU A 1 81 ? 9.305 5.435 0.036 1.00 95.19 81 GLU A N 1
ATOM 657 C CA . GLU A 1 81 ? 10.039 6.717 -0.010 1.00 95.19 81 GLU A CA 1
ATOM 658 C C . GLU A 1 81 ? 9.316 7.928 0.605 1.00 95.19 81 GLU A C 1
ATOM 660 O O . GLU A 1 81 ? 9.953 8.856 1.093 1.00 95.19 81 GLU A O 1
ATOM 665 N N . ARG A 1 82 ? 7.981 7.942 0.575 1.00 96.44 82 ARG A N 1
ATOM 666 C CA . ARG A 1 82 ? 7.149 9.055 1.057 1.00 96.44 82 ARG A CA 1
ATOM 667 C C . ARG A 1 82 ? 6.373 8.743 2.336 1.00 96.44 82 ARG A C 1
ATOM 669 O O . ARG A 1 82 ? 5.407 9.432 2.654 1.00 96.44 82 ARG A O 1
ATOM 676 N N . ASN A 1 83 ? 6.774 7.702 3.051 1.00 97.81 83 ASN A N 1
ATOM 677 C CA . ASN A 1 83 ? 6.182 7.302 4.317 1.00 97.81 83 ASN A CA 1
ATOM 678 C C . ASN A 1 83 ? 7.163 7.544 5.471 1.00 97.81 83 ASN A C 1
ATOM 680 O O . ASN A 1 83 ? 8.376 7.488 5.268 1.00 97.81 83 ASN A O 1
ATOM 684 N N . PRO A 1 84 ? 6.655 7.768 6.694 1.00 95.56 84 PRO A N 1
ATOM 685 C CA . PRO A 1 84 ? 7.488 7.748 7.890 1.00 95.56 84 PRO A CA 1
ATOM 686 C C . PRO A 1 84 ? 8.203 6.388 8.022 1.00 95.56 84 PRO A C 1
ATOM 688 O O . PRO A 1 84 ? 7.524 5.356 7.929 1.00 95.56 84 PRO A O 1
ATOM 691 N N . PRO A 1 85 ? 9.534 6.347 8.230 1.00 94.12 85 PRO A N 1
ATOM 692 C CA . PRO A 1 85 ? 10.283 5.094 8.346 1.00 94.12 85 PRO A CA 1
ATOM 693 C C . PRO A 1 85 ? 9.759 4.171 9.451 1.00 94.12 85 PRO A C 1
ATOM 695 O O . PRO A 1 85 ? 9.719 2.960 9.276 1.00 94.12 85 PRO A O 1
ATOM 698 N N . GLU A 1 86 ? 9.287 4.734 10.564 1.00 94.94 86 GLU A N 1
ATOM 699 C CA . GLU A 1 86 ? 8.708 3.995 11.689 1.00 94.94 86 GLU A CA 1
ATOM 700 C C . GLU A 1 86 ? 7.402 3.263 11.347 1.00 94.94 86 GLU A C 1
ATOM 702 O O . GLU A 1 86 ? 7.012 2.333 12.050 1.00 94.94 86 GLU A O 1
ATOM 707 N N . ALA A 1 87 ? 6.731 3.669 10.267 1.00 95.88 87 ALA A N 1
ATOM 708 C CA . ALA A 1 87 ? 5.517 3.039 9.766 1.00 95.88 87 ALA A CA 1
ATOM 709 C C . ALA A 1 87 ? 5.809 2.021 8.652 1.00 95.88 87 ALA A C 1
ATOM 711 O O . ALA A 1 87 ? 4.871 1.534 8.025 1.00 95.88 87 ALA A O 1
ATOM 712 N N . CYS A 1 88 ? 7.078 1.714 8.366 1.00 96.75 88 CYS A N 1
ATOM 713 C CA . CYS A 1 88 ? 7.479 0.849 7.263 1.00 96.75 88 CYS A CA 1
ATOM 714 C C . CYS A 1 88 ? 8.334 -0.318 7.760 1.00 96.75 88 CYS A C 1
ATOM 716 O O . CYS A 1 88 ? 9.268 -0.140 8.536 1.00 96.75 88 CYS A O 1
ATOM 718 N N . LEU A 1 89 ? 8.040 -1.518 7.268 1.00 94.62 89 LEU A N 1
ATOM 719 C CA . LEU A 1 89 ? 8.807 -2.721 7.558 1.00 94.62 89 LEU A CA 1
ATOM 720 C C . LEU A 1 89 ? 9.175 -3.416 6.247 1.00 94.62 89 LEU A C 1
ATOM 722 O O . LEU A 1 89 ? 8.299 -3.898 5.524 1.00 94.62 89 LEU A O 1
ATOM 726 N N . VAL A 1 90 ? 10.476 -3.475 5.954 1.00 92.50 90 VAL A N 1
ATOM 727 C CA . VAL A 1 90 ? 10.998 -4.267 4.834 1.00 92.50 90 VAL A CA 1
ATOM 728 C C . VAL A 1 90 ? 11.065 -5.731 5.260 1.00 92.50 90 VAL A C 1
ATOM 730 O O . VAL A 1 90 ? 11.650 -6.044 6.297 1.00 92.50 90 VAL A O 1
ATOM 733 N N . VAL A 1 91 ? 10.492 -6.628 4.460 1.00 89.50 91 VAL A N 1
ATOM 734 C CA . VAL A 1 91 ? 10.567 -8.084 4.682 1.00 89.50 91 VAL A CA 1
ATOM 735 C C . VAL A 1 91 ? 11.361 -8.786 3.575 1.00 89.50 91 VAL A C 1
ATOM 737 O O . VAL A 1 91 ? 11.481 -8.245 2.475 1.00 89.50 91 VAL A O 1
ATOM 740 N N . PRO A 1 92 ? 11.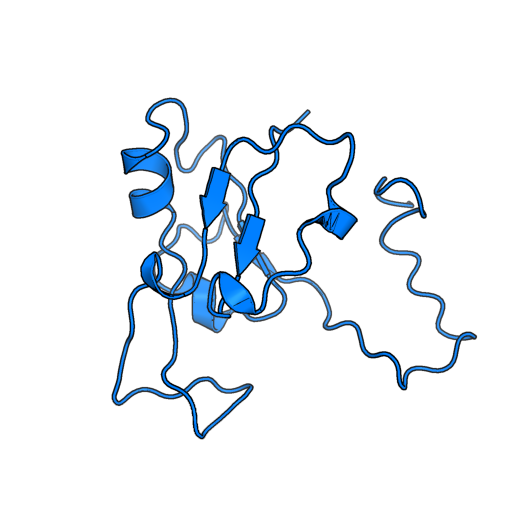925 -9.982 3.821 1.00 85.62 92 PRO A N 1
ATOM 741 C CA . PRO A 1 92 ? 12.595 -10.751 2.776 1.00 85.62 92 PRO A CA 1
ATOM 742 C C . PRO A 1 92 ? 11.674 -11.058 1.587 1.00 85.62 92 PRO A C 1
ATOM 744 O O . PRO A 1 92 ? 10.458 -11.182 1.729 1.00 85.62 92 PRO A O 1
ATOM 747 N N . THR A 1 93 ? 12.265 -11.200 0.400 1.00 84.44 93 THR A N 1
ATOM 748 C CA . THR A 1 93 ? 11.533 -11.690 -0.775 1.00 84.44 93 THR A CA 1
ATOM 749 C C . THR A 1 93 ? 11.353 -13.199 -0.664 1.00 84.44 93 THR A C 1
ATOM 751 O O . THR A 1 93 ? 12.319 -13.910 -0.397 1.00 84.44 93 THR A O 1
ATOM 754 N N . TRP A 1 94 ? 10.133 -13.674 -0.902 1.00 80.25 94 TRP A N 1
ATOM 755 C CA . TRP A 1 94 ? 9.831 -15.098 -0.992 1.00 80.25 94 TRP A CA 1
ATOM 756 C C . TRP A 1 94 ? 9.915 -15.574 -2.447 1.00 80.25 94 TRP A C 1
ATOM 758 O O . TRP A 1 94 ? 9.404 -14.899 -3.344 1.00 80.25 94 TRP A O 1
ATOM 768 N N . ASP A 1 95 ? 10.542 -16.728 -2.683 1.00 74.69 95 ASP A N 1
ATOM 769 C CA . ASP A 1 95 ? 10.692 -17.320 -4.015 1.00 74.69 95 ASP A CA 1
ATOM 770 C C . ASP A 1 95 ? 10.379 -18.826 -3.993 1.00 74.69 95 ASP A C 1
ATOM 772 O O . ASP A 1 95 ? 10.939 -19.597 -3.213 1.00 74.69 95 ASP A O 1
ATOM 776 N N . THR A 1 96 ? 9.496 -19.242 -4.904 1.00 68.44 96 THR A N 1
ATOM 777 C CA . THR A 1 96 ? 9.115 -20.639 -5.171 1.00 68.44 96 THR A CA 1
ATOM 778 C C . THR A 1 96 ? 10.285 -21.565 -5.509 1.00 68.44 96 THR A C 1
ATOM 780 O O . THR A 1 96 ? 10.168 -22.777 -5.325 1.00 68.44 96 THR A O 1
ATOM 783 N N . ALA A 1 97 ? 11.389 -21.021 -6.028 1.00 67.94 97 ALA A N 1
ATOM 784 C CA . ALA A 1 97 ? 12.586 -21.770 -6.390 1.00 67.94 97 ALA A CA 1
ATOM 785 C C . ALA A 1 97 ? 13.513 -22.039 -5.193 1.00 67.94 97 ALA A C 1
ATOM 787 O O . ALA A 1 97 ? 14.440 -22.846 -5.322 1.00 67.94 97 ALA A O 1
ATOM 788 N N . MET A 1 98 ? 13.280 -21.409 -4.031 1.00 63.41 98 MET A N 1
ATOM 789 C CA . MET A 1 98 ? 14.065 -21.707 -2.834 1.00 63.41 98 MET A CA 1
ATOM 790 C C . MET A 1 98 ? 13.812 -23.153 -2.380 1.00 63.41 98 MET A C 1
ATOM 792 O O . MET A 1 98 ? 12.662 -23.611 -2.364 1.00 63.41 98 MET A O 1
ATOM 796 N N . PRO A 1 99 ? 14.860 -23.917 -2.014 1.00 55.91 99 PRO A N 1
ATOM 797 C CA . PRO A 1 99 ? 14.686 -25.285 -1.552 1.00 55.91 99 PRO A CA 1
ATOM 798 C C . PRO A 1 99 ? 13.712 -25.319 -0.371 1.00 55.91 99 PRO A C 1
ATOM 800 O O . PRO A 1 99 ? 13.906 -24.602 0.602 1.00 55.91 99 PRO A O 1
ATOM 803 N N . ARG A 1 100 ? 12.737 -26.242 -0.375 1.00 54.16 100 ARG A N 1
ATOM 804 C CA . ARG A 1 100 ? 11.836 -26.526 0.773 1.00 54.16 100 ARG A CA 1
ATOM 805 C C . ARG A 1 100 ? 12.563 -26.745 2.118 1.00 54.16 100 ARG A C 1
ATOM 807 O O . ARG A 1 100 ? 11.906 -26.830 3.154 1.00 54.16 100 ARG A O 1
ATOM 814 N N . ALA A 1 101 ? 13.883 -26.935 2.089 1.00 48.47 101 ALA A N 1
ATOM 815 C CA . ALA A 1 101 ? 14.766 -27.090 3.239 1.00 48.47 101 ALA A CA 1
ATOM 816 C C . ALA A 1 101 ? 15.186 -25.752 3.884 1.00 48.47 101 ALA A C 1
ATOM 818 O O . ALA A 1 101 ? 15.426 -25.737 5.088 1.00 48.47 101 ALA A O 1
ATOM 819 N N . GLU A 1 102 ? 15.180 -24.638 3.146 1.00 55.47 102 GLU A N 1
ATOM 820 C CA . GLU A 1 102 ? 15.175 -23.276 3.695 1.00 55.47 102 GLU A CA 1
ATOM 821 C C . GLU A 1 102 ? 13.713 -22.893 3.931 1.00 55.47 102 GLU A C 1
ATOM 823 O O . GLU A 1 102 ? 13.074 -22.184 3.160 1.00 55.47 102 GLU A O 1
ATOM 828 N N . LYS A 1 103 ? 13.118 -23.513 4.953 1.00 60.72 103 LYS A N 1
ATOM 829 C CA . LYS A 1 103 ? 11.713 -23.296 5.297 1.00 60.72 103 LYS A CA 1
ATOM 830 C C . LYS A 1 103 ? 11.560 -21.834 5.694 1.00 60.72 103 LYS A C 1
ATOM 832 O O . LYS A 1 103 ? 12.049 -21.462 6.755 1.00 60.72 103 LY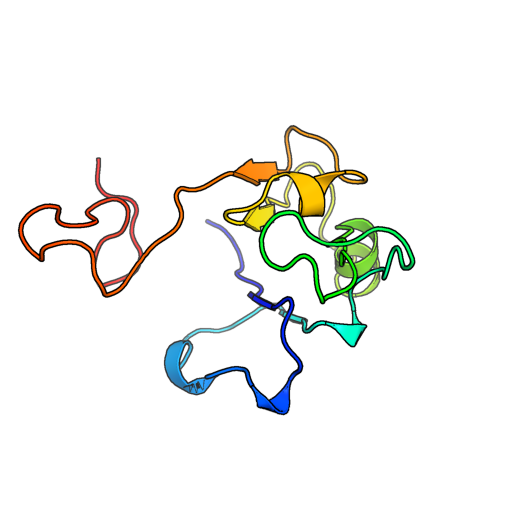S A O 1
ATOM 837 N N . ASP A 1 104 ? 10.868 -21.035 4.887 1.00 65.50 104 ASP A N 1
ATOM 838 C CA . ASP A 1 104 ? 10.286 -19.790 5.380 1.00 65.50 104 ASP A CA 1
ATOM 839 C C . ASP A 1 104 ? 9.427 -20.154 6.599 1.00 65.50 104 ASP A C 1
ATOM 841 O O . ASP A 1 104 ? 8.378 -20.796 6.497 1.00 65.50 104 ASP A O 1
ATOM 845 N N . THR A 1 105 ? 9.965 -19.861 7.778 1.00 67.56 105 THR A N 1
ATOM 846 C CA . THR A 1 105 ? 9.281 -20.009 9.056 1.00 67.56 105 THR A CA 1
ATOM 847 C C . THR A 1 105 ? 8.908 -18.656 9.623 1.00 67.56 105 THR A C 1
ATOM 849 O O . THR A 1 105 ? 8.482 -18.617 10.769 1.00 67.56 105 THR A O 1
ATOM 852 N N . CYS A 1 106 ? 9.073 -17.555 8.884 1.00 69.50 106 CYS A N 1
ATOM 853 C CA . CYS A 1 106 ? 8.798 -16.220 9.405 1.00 69.50 106 CYS A CA 1
ATOM 854 C C . CYS A 1 106 ? 7.332 -16.103 9.829 1.00 69.50 106 CYS A C 1
ATOM 856 O O . CYS A 1 106 ? 7.035 -15.505 10.864 1.00 69.50 106 CYS A O 1
ATOM 858 N N . LEU A 1 107 ? 6.436 -16.754 9.082 1.00 69.75 107 LEU A N 1
ATOM 859 C CA . LEU A 1 107 ? 5.029 -16.901 9.426 1.00 69.75 107 LEU A CA 1
ATOM 860 C C . LEU A 1 107 ? 4.643 -18.383 9.538 1.00 69.75 107 LEU A C 1
ATOM 862 O O . LEU A 1 107 ? 5.122 -19.253 8.809 1.00 69.75 107 LEU A O 1
ATOM 866 N N . ALA A 1 108 ? 3.759 -18.690 10.476 1.00 64.25 108 ALA A N 1
ATOM 867 C CA . ALA A 1 108 ? 3.063 -19.957 10.557 1.00 64.25 108 ALA A CA 1
ATOM 868 C C . ALA A 1 108 ? 2.009 -20.058 9.433 1.00 64.25 108 ALA A C 1
ATOM 870 O O . ALA A 1 108 ? 1.606 -19.037 8.881 1.00 64.25 108 ALA A O 1
ATOM 871 N N . PRO A 1 109 ? 1.543 -21.271 9.070 1.00 62.53 109 PRO A N 1
ATOM 872 C CA . PRO A 1 109 ? 0.517 -21.463 8.040 1.00 62.53 109 PRO A CA 1
ATOM 873 C C . PRO A 1 109 ? -0.795 -20.697 8.276 1.00 62.53 109 PRO A C 1
ATOM 875 O O . PRO A 1 109 ? -1.538 -20.454 7.333 1.00 62.53 109 PRO A O 1
ATOM 878 N N . ASP A 1 110 ? -1.088 -20.319 9.520 1.00 66.25 110 ASP A N 1
ATOM 879 C CA . ASP A 1 110 ? -2.225 -19.476 9.915 1.00 66.25 110 ASP A CA 1
ATOM 880 C C . ASP A 1 110 ? -1.931 -17.961 9.834 1.00 66.25 110 ASP A C 1
ATOM 882 O O . ASP A 1 110 ? -2.855 -17.141 9.903 1.00 66.25 110 ASP A O 1
ATOM 886 N N . GLY A 1 111 ? -0.670 -17.590 9.600 1.00 62.47 111 GLY A N 1
ATOM 887 C CA . GLY A 1 111 ? -0.177 -16.223 9.472 1.00 62.47 111 GLY A CA 1
ATOM 888 C C . GLY A 1 111 ? 0.430 -15.643 10.752 1.00 62.47 111 GLY A C 1
ATOM 889 O O . GLY A 1 111 ? 0.745 -14.454 10.764 1.00 62.47 111 GLY A O 1
ATOM 890 N N . GLU A 1 112 ? 0.597 -16.424 11.826 1.00 68.44 112 GLU A N 1
ATOM 891 C CA . GLU A 1 112 ? 1.257 -15.940 13.047 1.00 68.44 112 GLU A CA 1
ATOM 892 C C . GLU A 1 112 ? 2.780 -15.846 12.884 1.00 68.44 112 GLU A C 1
ATOM 894 O O . GLU A 1 112 ? 3.412 -16.749 12.344 1.00 68.44 112 GLU A O 1
ATOM 899 N N . LEU A 1 113 ? 3.403 -14.781 13.398 1.00 60.91 113 LEU A N 1
ATOM 900 C CA . LEU A 1 113 ? 4.866 -14.684 13.473 1.00 60.91 113 LEU A CA 1
ATOM 901 C C . LEU A 1 113 ? 5.421 -15.818 14.343 1.00 60.91 113 LEU A C 1
ATOM 903 O O . LEU A 1 113 ? 5.101 -15.897 15.532 1.00 60.91 113 LEU A O 1
ATOM 907 N N . ARG A 1 114 ? 6.280 -16.676 13.779 1.00 60.38 114 ARG A N 1
ATOM 908 C CA . ARG A 1 114 ? 6.993 -17.678 14.585 1.00 60.38 114 ARG A CA 1
ATOM 909 C C . ARG A 1 114 ? 8.227 -17.024 15.204 1.00 60.38 114 ARG A C 1
ATOM 911 O O . ARG A 1 114 ? 8.950 -16.300 14.524 1.00 60.38 114 ARG A O 1
ATOM 918 N N . LYS A 1 115 ? 8.413 -17.251 16.505 1.00 53.91 115 LYS A N 1
ATOM 919 C CA . LYS A 1 115 ? 9.610 -16.835 17.251 1.00 53.91 115 LYS A CA 1
ATOM 920 C C . LYS A 1 115 ? 10.825 -17.662 16.861 1.00 53.91 115 LYS A C 1
ATOM 922 O O . LYS A 1 115 ? 10.638 -18.876 16.619 1.00 53.91 115 LYS A O 1
#

Foldseek 3Di:
DAAAEDAECADPVPDPCVVQPPHDHPYYHYNVLWDFPPVDADPVDNVHTDTADACVSVCVVVVVDDLVRAADEEQGCSNCPNDDPSRYDHDHDDDPPPPCVPPPQCADPVGHGDD

Radius of gyration: 15.1 Å; chains: 1; bounding box: 28×36×35 Å

Organism: NCBI:txid1034831

pLDDT: mean 87.86, std 12.69, range [48.47, 97.81]